Protein AF-A0A534PJQ1-F1 (afdb_monomer)

Radius of gyration: 14.91 Å; Cα contacts (8 Å, |Δi|>4): 210; chains: 1; bounding box: 27×27×56 Å

Structure (mmCIF, N/CA/C/O backbone):
data_AF-A0A534PJQ1-F1
#
_entry.id   AF-A0A534PJQ1-F1
#
loop_
_atom_site.group_PDB
_atom_site.id
_atom_site.type_symbol
_atom_site.label_atom_id
_atom_site.label_alt_id
_atom_site.label_comp_id
_atom_site.label_asym_id
_atom_site.label_entity_id
_atom_site.label_seq_id
_atom_site.pdbx_PDB_ins_code
_atom_site.Cartn_x
_atom_site.Cartn_y
_atom_site.Cartn_z
_atom_site.occupancy
_atom_site.B_iso_or_equiv
_atom_site.auth_seq_id
_atom_site.auth_comp_id
_atom_site.auth_asym_id
_atom_site.auth_atom_id
_atom_site.pdbx_PDB_model_num
ATOM 1 N N . MET A 1 1 ? -5.747 9.777 40.975 1.00 41.84 1 MET A N 1
ATOM 2 C CA . MET A 1 1 ? -6.692 9.315 39.930 1.00 41.84 1 MET A CA 1
ATOM 3 C C . MET A 1 1 ? -6.233 7.953 39.416 1.00 41.84 1 MET A C 1
ATOM 5 O O . MET A 1 1 ? -5.057 7.863 39.085 1.00 41.84 1 MET A O 1
ATOM 9 N N . PRO A 1 2 ? -7.086 6.908 39.371 1.00 51.41 2 PRO A N 1
ATOM 10 C CA . PRO A 1 2 ? -6.651 5.533 39.082 1.00 51.41 2 PRO A CA 1
ATOM 11 C C . PRO A 1 2 ? -6.768 5.104 37.607 1.00 51.41 2 PRO A C 1
ATOM 13 O O . PRO A 1 2 ? -6.552 3.936 37.305 1.00 51.41 2 PRO A O 1
ATOM 16 N N . VAL A 1 3 ? -7.105 6.002 36.678 1.00 43.41 3 VAL A N 1
ATOM 17 C CA . VAL A 1 3 ? -7.244 5.635 35.261 1.00 43.41 3 VAL A CA 1
ATOM 18 C C . VAL A 1 3 ? -5.977 6.017 34.502 1.00 43.41 3 VAL A C 1
ATOM 20 O O . VAL A 1 3 ? -5.665 7.199 34.363 1.00 43.41 3 VAL A O 1
ATOM 23 N N . LYS A 1 4 ? -5.252 5.010 34.002 1.00 42.81 4 LYS A N 1
ATOM 24 C CA . LYS A 1 4 ? -4.218 5.174 32.974 1.00 42.81 4 LYS A CA 1
ATOM 25 C C . LYS A 1 4 ? -4.791 4.720 31.638 1.00 42.81 4 LYS A C 1
ATOM 27 O O . LYS A 1 4 ? -5.062 3.540 31.453 1.00 42.81 4 LYS A O 1
ATOM 32 N N . VAL A 1 5 ? -4.936 5.659 30.710 1.00 45.25 5 VAL A N 1
ATOM 33 C CA . VAL A 1 5 ? -5.135 5.351 29.293 1.00 45.25 5 VAL A CA 1
ATOM 34 C C . VAL A 1 5 ? -3.749 5.148 28.689 1.00 45.25 5 VAL A C 1
ATOM 36 O O . VAL A 1 5 ? -2.949 6.081 28.647 1.00 45.25 5 VAL A O 1
ATOM 39 N N . ALA A 1 6 ? -3.446 3.924 28.265 1.00 46.97 6 ALA A N 1
ATOM 40 C CA . ALA A 1 6 ? -2.286 3.642 27.433 1.00 46.97 6 ALA A CA 1
ATOM 41 C C . ALA A 1 6 ? -2.764 3.565 25.981 1.00 46.97 6 ALA A C 1
ATOM 43 O O . ALA A 1 6 ? -3.571 2.706 25.635 1.00 46.97 6 ALA A O 1
ATOM 44 N N . LEU A 1 7 ? -2.289 4.485 25.142 1.00 44.91 7 LEU A N 1
ATOM 45 C CA . LEU A 1 7 ? -2.443 4.382 23.694 1.00 44.91 7 LEU A CA 1
ATOM 46 C C . LEU A 1 7 ? -1.520 3.262 23.214 1.00 44.91 7 LEU A C 1
ATOM 48 O O . LEU A 1 7 ? -0.302 3.427 23.134 1.00 44.91 7 LEU A O 1
ATOM 52 N N . GLU A 1 8 ? -2.108 2.097 22.974 1.00 48.12 8 GLU A N 1
ATOM 53 C CA . GLU A 1 8 ? -1.403 0.947 22.430 1.00 48.12 8 GLU A CA 1
ATOM 54 C C . GLU A 1 8 ? -1.008 1.237 20.972 1.00 48.12 8 GLU A C 1
ATOM 56 O O . GLU A 1 8 ? -1.777 1.825 20.209 1.00 48.12 8 GLU A O 1
ATOM 61 N N . LYS A 1 9 ? 0.231 0.882 20.608 1.00 57.75 9 LYS A N 1
ATOM 62 C CA . LYS A 1 9 ? 0.811 1.065 19.270 1.00 57.75 9 LYS A CA 1
ATOM 63 C C . LYS A 1 9 ? -0.183 0.628 18.188 1.00 57.75 9 LYS A C 1
ATOM 65 O O . LYS A 1 9 ? -0.643 -0.510 18.181 1.00 57.75 9 LYS A O 1
ATOM 70 N N . TRP A 1 10 ? -0.454 1.528 17.253 1.00 64.88 10 TRP A N 1
ATOM 71 C CA . TRP A 1 10 ? -1.213 1.251 16.040 1.00 64.88 10 TRP A CA 1
ATOM 72 C C . TRP A 1 10 ? -0.516 0.095 15.309 1.00 64.88 10 TRP A C 1
ATOM 74 O O . TRP A 1 10 ? 0.705 0.183 15.127 1.00 64.88 10 TRP A O 1
ATOM 84 N N . PRO A 1 11 ? -1.216 -0.988 14.925 1.00 83.06 11 PRO A N 1
ATOM 85 C CA . PRO A 1 11 ? -0.578 -2.067 14.188 1.00 83.06 11 PRO A CA 1
ATOM 86 C C . PRO A 1 11 ? -0.214 -1.550 12.791 1.00 83.06 11 PRO A C 1
ATOM 88 O O . PRO A 1 11 ? -1.056 -1.441 11.902 1.00 83.06 11 PRO A O 1
ATOM 91 N N . MET A 1 12 ? 1.050 -1.160 12.637 1.00 90.88 12 MET A N 1
ATOM 92 C CA . MET A 1 12 ? 1.646 -0.781 11.365 1.00 90.88 12 MET A CA 1
ATOM 93 C C . MET A 1 12 ? 2.351 -1.997 10.788 1.00 90.88 12 MET A C 1
ATOM 95 O O . MET A 1 12 ? 3.299 -2.514 11.380 1.00 90.88 12 MET A O 1
ATOM 99 N N . PHE A 1 13 ? 1.909 -2.407 9.611 1.00 94.44 13 PHE A N 1
ATOM 100 C CA . PHE A 1 13 ? 2.590 -3.399 8.803 1.00 94.44 13 PHE A CA 1
ATOM 101 C C . PHE A 1 13 ? 3.567 -2.705 7.864 1.00 94.44 13 PHE A C 1
ATOM 103 O O . PHE A 1 13 ? 3.293 -1.616 7.356 1.00 94.44 13 PHE A O 1
ATOM 110 N N . ILE A 1 14 ? 4.710 -3.345 7.636 1.00 95.00 14 ILE A N 1
ATOM 111 C CA . ILE A 1 14 ? 5.710 -2.893 6.675 1.00 95.00 14 ILE A CA 1
ATOM 112 C C . ILE A 1 14 ? 5.935 -4.028 5.687 1.00 95.00 14 ILE A C 1
ATOM 114 O O . ILE A 1 14 ? 6.380 -5.105 6.075 1.00 95.00 14 ILE A O 1
ATOM 118 N N . MET A 1 15 ? 5.650 -3.769 4.417 1.00 95.69 15 MET A N 1
ATOM 119 C CA . MET A 1 15 ? 5.982 -4.650 3.304 1.00 95.69 15 MET A CA 1
ATOM 120 C C . MET A 1 15 ? 7.122 -4.007 2.518 1.00 95.69 15 MET A C 1
ATOM 122 O O . MET A 1 15 ? 7.097 -2.805 2.265 1.00 95.69 15 MET A O 1
ATOM 126 N N . ARG A 1 16 ? 8.145 -4.780 2.158 1.00 95.94 16 ARG A N 1
ATOM 127 C CA . ARG A 1 16 ? 9.270 -4.286 1.356 1.00 95.94 16 ARG A CA 1
ATOM 128 C C . ARG A 1 16 ? 9.391 -5.127 0.103 1.00 95.94 16 ARG A C 1
ATOM 130 O O . ARG A 1 16 ? 9.521 -6.343 0.205 1.00 95.94 16 ARG A O 1
ATOM 137 N N . ALA A 1 17 ? 9.371 -4.468 -1.043 1.00 93.38 17 ALA A N 1
ATOM 138 C CA . ALA A 1 17 ? 9.545 -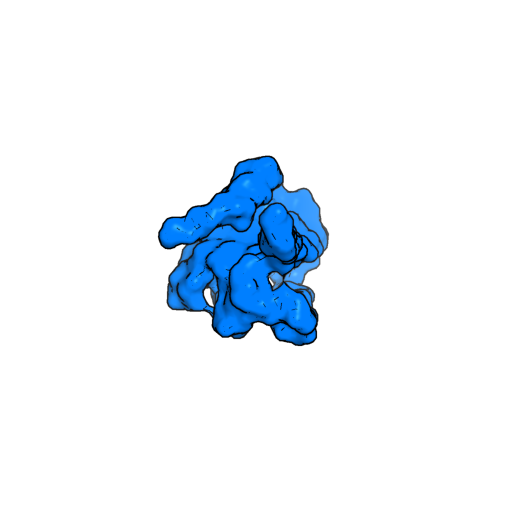5.084 -2.343 1.00 93.38 17 ALA A CA 1
ATOM 139 C C . ALA A 1 17 ? 10.848 -4.584 -2.979 1.00 93.38 17 ALA A C 1
ATOM 141 O O . ALA A 1 17 ? 11.214 -3.411 -2.857 1.00 93.38 17 ALA A O 1
ATOM 142 N N . TYR A 1 18 ? 11.571 -5.487 -3.634 1.00 94.06 18 TYR A N 1
ATOM 143 C CA . TYR A 1 18 ? 12.836 -5.193 -4.298 1.00 94.06 18 TYR A CA 1
ATOM 144 C C . TYR A 1 18 ? 13.076 -6.170 -5.452 1.00 94.06 18 TYR A C 1
ATOM 146 O O . TYR A 1 18 ? 12.537 -7.272 -5.456 1.00 94.06 18 TYR A O 1
ATOM 154 N N . GLY A 1 19 ? 13.897 -5.770 -6.423 1.00 95.69 19 GLY A N 1
ATOM 155 C CA . GLY A 1 19 ? 14.165 -6.548 -7.627 1.00 95.69 19 GLY A CA 1
ATOM 156 C C . GLY A 1 19 ? 12.974 -6.592 -8.587 1.00 95.69 19 GLY A C 1
ATOM 157 O O . GLY A 1 19 ? 12.198 -5.639 -8.680 1.00 95.69 19 GLY A O 1
ATOM 158 N N . SER A 1 20 ? 12.858 -7.693 -9.327 1.00 95.00 20 SER A N 1
ATOM 159 C CA . SER A 1 20 ? 11.700 -7.955 -10.182 1.00 95.00 20 SER A CA 1
ATOM 160 C C . SER A 1 20 ? 10.581 -8.523 -9.322 1.00 95.00 20 SER A C 1
ATOM 162 O O . SER A 1 20 ? 10.753 -9.575 -8.718 1.00 95.00 20 SER A O 1
ATOM 164 N N . VAL A 1 21 ? 9.470 -7.794 -9.241 1.00 94.31 21 VAL A N 1
ATOM 165 C CA . VAL A 1 21 ? 8.318 -8.154 -8.415 1.00 94.31 21 VAL A CA 1
ATOM 166 C C . VAL A 1 21 ? 7.252 -8.777 -9.297 1.00 94.31 21 VAL A C 1
ATOM 168 O O . VAL A 1 21 ? 6.764 -8.145 -10.235 1.00 94.31 21 VAL A O 1
ATOM 171 N N . THR A 1 22 ? 6.853 -10.000 -8.966 1.00 94.31 22 THR A N 1
ATOM 172 C CA . THR A 1 22 ? 5.814 -10.731 -9.694 1.00 94.31 22 THR A CA 1
ATOM 173 C C . THR A 1 22 ? 4.457 -10.639 -9.003 1.00 94.31 22 THR A C 1
ATOM 175 O O . THR A 1 22 ? 4.346 -10.398 -7.798 1.00 94.31 22 THR A O 1
ATOM 178 N N . TYR A 1 23 ? 3.391 -10.878 -9.765 1.00 93.44 23 TYR A N 1
ATOM 179 C CA . TYR A 1 23 ? 2.037 -10.955 -9.222 1.00 93.44 23 TYR A CA 1
ATOM 180 C C . TYR A 1 23 ? 1.890 -12.015 -8.120 1.00 93.44 23 TYR A C 1
ATOM 182 O O . TYR A 1 23 ? 1.270 -11.751 -7.088 1.00 93.44 23 TYR A O 1
ATOM 190 N N . ASP A 1 24 ? 2.466 -13.204 -8.315 1.00 93.69 24 ASP A N 1
ATOM 191 C CA . ASP A 1 24 ? 2.323 -14.307 -7.364 1.00 93.69 24 ASP A CA 1
ATOM 192 C C . ASP A 1 24 ? 3.027 -14.036 -6.034 1.00 93.69 24 ASP A C 1
ATOM 194 O O . ASP A 1 24 ? 2.471 -14.356 -4.983 1.00 93.69 24 ASP A O 1
ATOM 198 N N . GLU A 1 25 ? 4.196 -13.393 -6.048 1.00 93.56 25 GLU A N 1
ATOM 199 C CA . GLU A 1 25 ? 4.887 -12.985 -4.819 1.00 93.56 25 GLU A CA 1
ATOM 200 C C . GLU A 1 25 ? 4.048 -11.995 -4.012 1.00 93.56 25 GLU A C 1
ATOM 202 O O . GLU A 1 25 ? 3.877 -12.158 -2.802 1.00 93.56 25 GLU A O 1
ATOM 207 N N . VAL A 1 26 ? 3.455 -11.005 -4.685 1.00 94.44 26 VAL A N 1
ATOM 208 C CA . VAL A 1 26 ? 2.574 -10.036 -4.026 1.00 94.44 26 VAL A CA 1
ATOM 209 C C . VAL A 1 26 ? 1.322 -10.727 -3.484 1.00 94.44 26 VAL A C 1
ATOM 211 O O . VAL A 1 26 ? 0.918 -10.472 -2.351 1.00 94.44 26 VAL A O 1
ATOM 214 N N . ARG A 1 27 ? 0.723 -11.647 -4.247 1.00 93.94 27 ARG A N 1
ATOM 215 C CA . ARG A 1 27 ? -0.448 -12.421 -3.812 1.00 93.94 27 ARG A CA 1
ATOM 216 C C . ARG A 1 27 ? -0.148 -13.261 -2.567 1.00 93.94 27 ARG A C 1
ATOM 218 O O . ARG A 1 27 ? -0.976 -13.313 -1.660 1.00 93.94 27 ARG A O 1
ATOM 225 N N . LEU A 1 28 ? 1.018 -13.904 -2.507 1.00 93.75 28 LEU A N 1
ATOM 226 C CA . LEU A 1 28 ? 1.452 -14.666 -1.333 1.00 93.75 28 LEU A CA 1
ATOM 227 C C . LEU A 1 28 ? 1.672 -13.754 -0.119 1.00 93.75 28 LEU A C 1
ATOM 229 O O . LEU A 1 28 ? 1.193 -14.075 0.967 1.00 93.75 28 LEU A O 1
ATOM 233 N N . ALA A 1 29 ? 2.302 -12.593 -0.310 1.00 95.06 29 ALA A N 1
ATOM 234 C CA . ALA A 1 29 ? 2.499 -11.613 0.758 1.00 95.06 29 ALA A CA 1
ATOM 235 C C . ALA A 1 29 ? 1.166 -11.059 1.300 1.00 95.06 29 ALA A C 1
ATOM 237 O O . ALA A 1 29 ? 1.014 -10.856 2.505 1.00 95.06 29 ALA A O 1
ATOM 238 N N . ILE A 1 30 ? 0.170 -10.854 0.430 1.00 94.31 30 ILE A N 1
ATOM 239 C CA . ILE A 1 30 ? -1.190 -10.485 0.846 1.00 94.31 30 ILE A CA 1
ATOM 240 C C . ILE A 1 30 ? -1.825 -11.611 1.663 1.00 94.31 30 ILE A C 1
ATOM 242 O O . ILE A 1 30 ? -2.390 -11.339 2.718 1.00 94.31 30 ILE A O 1
ATOM 246 N N . ALA A 1 31 ? -1.721 -12.867 1.219 1.00 93.94 31 ALA A N 1
ATOM 247 C CA . ALA A 1 31 ? -2.279 -14.004 1.950 1.00 93.94 31 ALA A CA 1
ATOM 248 C C . ALA A 1 31 ? -1.664 -14.146 3.356 1.00 93.94 31 ALA A C 1
ATOM 250 O O . ALA A 1 31 ? -2.384 -14.399 4.323 1.00 93.94 31 ALA A O 1
ATOM 251 N N . GLU A 1 32 ? -0.355 -13.921 3.488 1.00 94.19 32 GLU A N 1
ATOM 252 C CA . GLU A 1 32 ? 0.329 -13.885 4.783 1.00 94.19 32 GLU A CA 1
ATOM 253 C C . GLU A 1 32 ? -0.179 -12.734 5.664 1.00 94.19 32 GLU A C 1
ATOM 255 O O . GLU A 1 32 ? -0.513 -12.945 6.831 1.00 94.19 32 GLU A O 1
ATOM 260 N N . LEU A 1 33 ? -0.317 -11.530 5.097 1.00 93.12 33 LEU A N 1
ATOM 261 C CA . LEU A 1 33 ? -0.857 -10.368 5.806 1.00 93.12 33 LEU A CA 1
ATOM 262 C C . LEU A 1 33 ? -2.28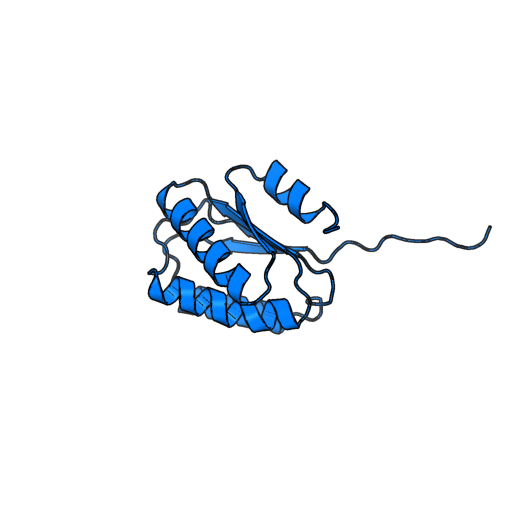7 -10.621 6.306 1.00 93.12 33 LEU A C 1
ATOM 264 O O . LEU A 1 33 ? -2.602 -10.323 7.456 1.00 93.12 33 LEU A O 1
ATOM 268 N N . VAL A 1 34 ? -3.138 -11.203 5.460 1.00 93.88 34 VAL A N 1
ATOM 269 C CA . VAL A 1 34 ? -4.525 -11.583 5.769 1.00 93.88 34 VAL A CA 1
ATOM 270 C C . VAL A 1 34 ? -4.586 -12.587 6.921 1.00 93.88 34 VAL A C 1
ATOM 272 O O . VAL A 1 34 ? -5.456 -12.481 7.790 1.00 93.88 34 VAL A O 1
ATOM 275 N N . ALA A 1 35 ? -3.663 -13.549 6.948 1.00 93.62 35 ALA A N 1
ATOM 276 C CA . ALA A 1 35 ? -3.563 -14.550 8.003 1.00 93.62 35 ALA A CA 1
ATOM 277 C C . ALA A 1 35 ? -2.965 -14.000 9.314 1.00 93.62 35 ALA A C 1
ATOM 279 O O . ALA A 1 35 ? -3.030 -14.676 10.344 1.00 93.62 35 ALA A O 1
ATOM 280 N N . HIS A 1 36 ? -2.395 -12.791 9.307 1.00 93.06 36 HIS A N 1
ATOM 281 C CA . HIS A 1 36 ? -1.687 -12.255 10.461 1.00 93.06 36 HIS A CA 1
ATOM 282 C C . HIS A 1 36 ? -2.656 -11.866 11.602 1.00 93.06 36 HIS A C 1
ATOM 284 O O . HIS A 1 36 ? -3.523 -11.012 11.406 1.00 93.06 36 HIS A O 1
ATOM 290 N N . PRO A 1 37 ? -2.484 -12.377 12.842 1.00 88.81 37 PRO A N 1
ATOM 291 C CA . PRO A 1 37 ? -3.427 -12.142 13.949 1.00 88.81 37 PRO A CA 1
ATOM 292 C C . PRO A 1 37 ? -3.607 -10.674 14.362 1.00 88.81 37 PRO A C 1
ATOM 294 O O . PRO A 1 37 ? -4.591 -10.315 15.002 1.00 88.81 37 PRO A O 1
ATOM 297 N N . GLN A 1 38 ? -2.631 -9.821 14.040 1.00 89.50 38 GLN A N 1
ATOM 298 C CA . GLN A 1 38 ? -2.675 -8.385 14.342 1.00 89.50 38 GLN A CA 1
ATOM 299 C C . GLN A 1 38 ? -3.310 -7.540 13.230 1.00 89.50 38 GLN A C 1
ATOM 301 O O . GLN A 1 38 ? -3.411 -6.323 13.395 1.00 89.50 38 GLN A O 1
ATOM 306 N N . LEU A 1 39 ? -3.722 -8.146 12.109 1.00 91.12 39 LEU A N 1
ATOM 307 C CA . LEU A 1 39 ? -4.513 -7.449 11.102 1.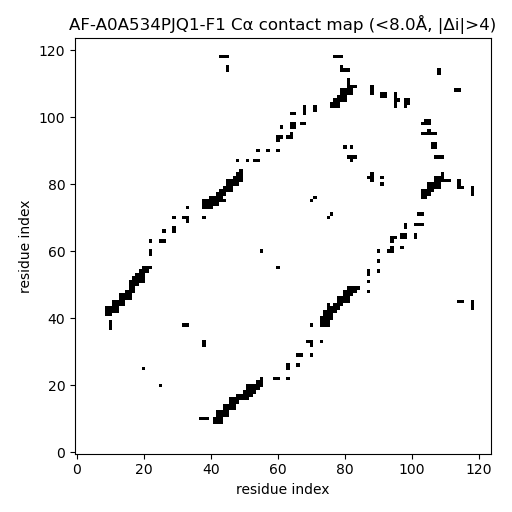00 91.12 39 LEU A CA 1
ATOM 308 C C . LEU A 1 39 ? -5.933 -7.286 11.652 1.00 91.12 39 LEU A C 1
ATOM 310 O O . LEU A 1 39 ? -6.766 -8.185 11.579 1.00 91.12 39 LEU A O 1
ATOM 314 N N . ARG A 1 40 ? -6.165 -6.132 12.273 1.00 89.19 40 ARG A N 1
ATOM 315 C CA . ARG A 1 40 ? -7.416 -5.756 12.934 1.00 89.19 40 ARG A CA 1
ATOM 316 C C . ARG A 1 40 ? -7.782 -4.319 12.585 1.00 89.19 40 ARG A C 1
ATOM 318 O O . ARG A 1 40 ? -6.958 -3.578 12.051 1.00 89.19 40 ARG A O 1
ATOM 325 N N . ALA A 1 41 ? -8.995 -3.914 12.949 1.00 88.62 41 ALA A N 1
ATOM 326 C CA . ALA A 1 41 ? -9.486 -2.551 12.769 1.00 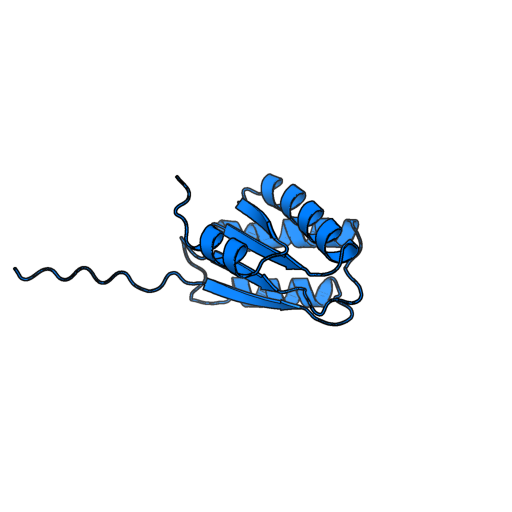88.62 41 ALA A CA 1
ATOM 327 C C . ALA A 1 41 ? -8.469 -1.489 13.224 1.00 88.62 41 ALA A C 1
ATOM 329 O O . ALA A 1 41 ? -7.957 -1.537 14.345 1.00 88.62 41 ALA A O 1
ATOM 330 N N . GLY A 1 42 ? -8.196 -0.529 12.338 1.00 88.25 42 GLY A N 1
ATOM 331 C CA . GLY A 1 42 ? -7.248 0.561 12.573 1.00 88.25 42 GLY A CA 1
ATOM 332 C C . GLY A 1 42 ? -5.808 0.246 12.164 1.00 88.25 42 GLY A C 1
ATOM 333 O O . GLY A 1 42 ? -4.935 1.092 12.361 1.00 88.25 42 GLY A O 1
ATOM 334 N N . ALA A 1 43 ? -5.547 -0.936 11.597 1.00 91.75 43 ALA A N 1
ATOM 335 C CA . ALA A 1 43 ? -4.246 -1.256 11.030 1.00 91.75 43 ALA A CA 1
ATOM 336 C C . ALA A 1 43 ? -3.912 -0.349 9.843 1.00 91.75 43 ALA A C 1
ATOM 338 O O . ALA A 1 43 ? -4.786 0.077 9.085 1.00 91.75 43 ALA A O 1
ATOM 339 N N . VAL A 1 44 ? -2.621 -0.100 9.658 1.00 93.81 44 VAL A N 1
ATOM 340 C CA . VAL A 1 44 ? -2.092 0.663 8.526 1.00 93.81 44 VAL A CA 1
ATOM 341 C C . VAL A 1 44 ? -0.951 -0.099 7.869 1.00 93.81 44 VAL A C 1
ATOM 343 O O . VAL A 1 44 ? -0.246 -0.858 8.534 1.00 93.81 44 VAL A O 1
ATOM 346 N N . LEU A 1 45 ? -0.757 0.099 6.568 1.00 94.94 45 LEU A N 1
ATOM 347 C CA . LEU A 1 45 ? 0.271 -0.591 5.796 1.00 94.94 45 LEU A CA 1
ATOM 348 C C . LEU A 1 45 ? 1.189 0.421 5.122 1.00 94.94 45 LEU A C 1
ATOM 350 O O . LEU A 1 45 ? 0.746 1.348 4.447 1.00 94.94 45 LEU A O 1
ATOM 354 N N . PHE A 1 46 ? 2.485 0.208 5.291 1.00 96.50 46 PHE A N 1
ATOM 355 C CA . PHE A 1 46 ? 3.535 0.921 4.590 1.00 96.50 46 PHE A CA 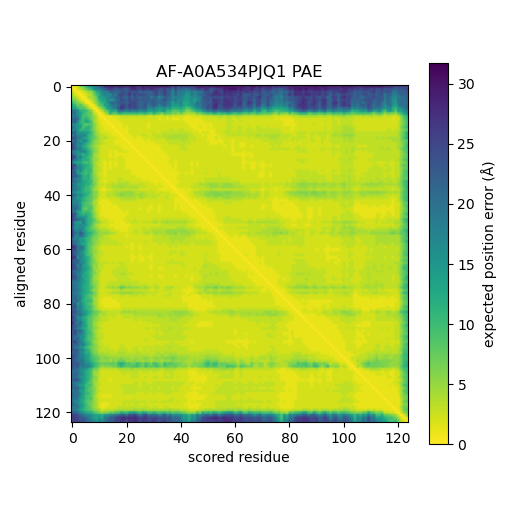1
ATOM 356 C C . PHE A 1 46 ? 4.246 -0.046 3.640 1.00 96.50 46 PHE A C 1
ATOM 358 O O . PHE A 1 46 ? 4.805 -1.046 4.086 1.00 96.50 46 PHE A O 1
ATOM 365 N N . ILE A 1 47 ? 4.216 0.235 2.340 1.00 96.62 47 ILE A N 1
ATOM 366 C CA . ILE A 1 47 ? 4.884 -0.560 1.307 1.00 96.62 47 ILE A CA 1
ATOM 367 C C . ILE A 1 47 ? 6.083 0.229 0.783 1.00 96.62 47 ILE A C 1
ATOM 369 O O . ILE A 1 47 ? 5.909 1.293 0.193 1.00 96.62 47 ILE A O 1
ATOM 373 N N . ASP A 1 48 ? 7.292 -0.287 0.978 1.00 96.25 48 ASP A N 1
ATOM 374 C CA . ASP A 1 48 ? 8.534 0.288 0.455 1.00 96.25 48 ASP A CA 1
ATOM 375 C C . ASP A 1 48 ? 8.946 -0.414 -0.843 1.00 96.25 48 ASP A C 1
ATOM 377 O O . ASP A 1 48 ? 9.244 -1.608 -0.828 1.00 96.25 48 ASP A O 1
ATOM 381 N N . ASN A 1 49 ? 8.971 0.329 -1.951 1.00 96.88 49 ASN A N 1
ATOM 382 C CA . ASN A 1 49 ? 9.304 -0.169 -3.288 1.00 96.88 49 ASN A CA 1
ATOM 383 C C . ASN A 1 49 ? 10.593 0.450 -3.858 1.00 96.88 49 ASN A C 1
ATOM 385 O O . ASN A 1 49 ? 10.834 0.333 -5.057 1.00 96.88 49 ASN A O 1
ATOM 389 N N . ARG A 1 50 ? 11.431 1.116 -3.045 1.00 93.00 50 ARG A N 1
ATOM 390 C CA . ARG A 1 50 ? 12.666 1.792 -3.516 1.00 93.00 50 ARG A CA 1
ATOM 391 C C . ARG A 1 50 ? 13.725 0.856 -4.124 1.00 93.00 50 ARG A C 1
ATOM 393 O O . ARG A 1 50 ? 14.740 1.310 -4.626 1.00 93.00 50 ARG A O 1
ATOM 400 N N . GLY A 1 51 ? 13.531 -0.459 -4.041 1.00 91.06 51 GLY A N 1
ATOM 401 C CA . GLY A 1 51 ? 14.417 -1.450 -4.655 1.00 91.06 51 GLY A CA 1
ATOM 402 C C . GLY A 1 51 ? 13.835 -2.129 -5.891 1.00 91.06 51 GLY A C 1
ATOM 403 O O . GLY A 1 51 ? 14.473 -3.041 -6.411 1.00 91.06 51 GLY A O 1
ATOM 404 N N . VAL A 1 52 ? 12.618 -1.781 -6.317 1.00 95.44 52 VAL A N 1
ATOM 405 C CA . VAL A 1 52 ? 11.917 -2.484 -7.399 1.00 95.44 52 VAL A CA 1
ATOM 406 C C . VAL A 1 52 ? 12.491 -2.070 -8.750 1.00 95.44 52 VAL A C 1
ATOM 408 O O . VAL A 1 52 ? 12.487 -0.896 -9.110 1.00 95.44 52 VAL A O 1
ATOM 411 N N . THR A 1 53 ? 12.968 -3.052 -9.510 1.00 93.50 53 THR A N 1
ATOM 412 C CA . THR A 1 53 ? 13.553 -2.869 -10.846 1.00 93.50 53 THR A CA 1
ATOM 413 C C . THR A 1 53 ? 12.601 -3.265 -11.969 1.00 93.50 53 THR A C 1
ATOM 415 O O . THR A 1 53 ? 12.820 -2.892 -13.116 1.00 93.50 53 THR A O 1
ATOM 418 N N . SER A 1 54 ? 11.552 -4.024 -11.654 1.00 92.12 54 SER A N 1
ATOM 419 C CA . SER A 1 54 ? 10.485 -4.395 -12.579 1.00 92.12 54 SER A CA 1
ATOM 420 C C . SER A 1 54 ? 9.204 -4.614 -11.782 1.00 92.12 54 SER A C 1
ATOM 422 O O . SER A 1 54 ? 9.213 -5.323 -10.774 1.00 92.12 54 SER A O 1
ATOM 424 N N . ALA A 1 55 ? 8.127 -3.962 -12.212 1.00 91.69 55 ALA A N 1
ATOM 425 C CA . ALA A 1 55 ? 6.825 -4.019 -11.565 1.00 91.69 55 ALA A CA 1
ATOM 426 C C . ALA A 1 55 ? 5.849 -4.918 -12.349 1.00 91.69 55 ALA A C 1
ATOM 428 O O . ALA A 1 55 ? 6.029 -5.101 -13.558 1.00 91.69 55 ALA A O 1
ATOM 429 N N . PRO A 1 56 ? 4.790 -5.432 -11.697 1.00 91.88 56 PRO A N 1
ATOM 430 C CA . PRO A 1 56 ? 3.733 -6.162 -12.385 1.00 91.88 56 PRO A CA 1
ATOM 431 C C . PRO A 1 56 ? 3.061 -5.314 -13.471 1.00 91.88 56 PRO A C 1
ATOM 433 O O . PRO A 1 56 ? 2.993 -4.084 -13.386 1.00 91.88 56 PRO A O 1
ATOM 436 N N . SER A 1 57 ? 2.510 -5.982 -14.480 1.00 94.75 57 SER A N 1
ATOM 437 C CA . SER A 1 57 ? 1.715 -5.349 -15.530 1.00 94.75 57 SER A CA 1
ATOM 438 C C . SER A 1 57 ? 0.464 -4.666 -14.969 1.00 94.75 57 SER A C 1
ATOM 440 O O . SER A 1 57 ? -0.022 -4.983 -13.886 1.00 94.75 57 SER A O 1
ATOM 442 N N . ILE A 1 58 ? -0.134 -3.759 -15.744 1.00 93.81 58 ILE A N 1
ATOM 443 C CA . ILE A 1 58 ? -1.363 -3.044 -15.354 1.00 93.81 58 ILE A CA 1
ATOM 444 C C . ILE A 1 58 ? -2.492 -4.009 -14.950 1.00 93.81 58 ILE A C 1
ATOM 446 O O . ILE A 1 58 ? -3.186 -3.773 -13.961 1.00 93.81 58 ILE A O 1
ATOM 450 N N . ALA A 1 59 ? -2.667 -5.103 -15.699 1.00 94.75 59 ALA A N 1
ATOM 451 C CA . ALA A 1 59 ? -3.687 -6.108 -15.407 1.00 94.75 59 ALA A CA 1
ATOM 452 C C . ALA A 1 59 ? -3.414 -6.821 -14.072 1.00 94.75 59 ALA A C 1
ATOM 454 O O . ALA A 1 59 ? -4.331 -7.031 -13.278 1.00 94.75 59 ALA A O 1
ATOM 455 N N . GLU A 1 60 ? -2.150 -7.136 -13.792 1.00 96.06 60 GLU A N 1
ATOM 456 C CA . GLU A 1 60 ? -1.734 -7.727 -12.520 1.00 96.06 60 GLU A CA 1
ATOM 457 C C . GLU A 1 60 ? -1.902 -6.745 -11.359 1.00 96.06 60 GLU A C 1
ATOM 459 O O . GLU A 1 60 ? -2.388 -7.139 -10.305 1.00 96.06 60 GLU A O 1
ATOM 464 N N . VAL A 1 61 ? -1.586 -5.462 -11.550 1.00 95.19 61 VAL A N 1
ATOM 465 C CA . VAL A 1 61 ? -1.789 -4.409 -10.540 1.00 95.19 61 VAL A CA 1
ATOM 466 C C . VAL A 1 61 ? -3.269 -4.267 -10.178 1.00 95.19 61 VAL A C 1
ATOM 468 O O . VAL A 1 61 ? -3.601 -4.153 -8.997 1.00 95.19 61 VAL A O 1
ATOM 471 N N . ALA A 1 62 ? -4.169 -4.329 -11.162 1.00 93.56 62 ALA A N 1
ATOM 472 C CA . ALA A 1 62 ? -5.609 -4.353 -10.910 1.00 93.56 62 ALA A CA 1
ATOM 473 C C . ALA A 1 62 ? -6.028 -5.610 -10.125 1.00 93.56 62 ALA A C 1
ATOM 475 O O . ALA A 1 62 ? -6.803 -5.521 -9.172 1.00 93.56 62 ALA A O 1
ATOM 476 N N . GLY A 1 63 ? -5.474 -6.777 -10.472 1.00 94.56 63 GLY A N 1
ATOM 477 C CA . GLY A 1 63 ? -5.680 -8.016 -9.720 1.00 94.56 63 GLY A CA 1
ATOM 478 C C . GLY A 1 63 ? -5.196 -7.917 -8.269 1.00 94.56 63 GLY A C 1
ATOM 479 O O . GLY A 1 63 ? -5.919 -8.291 -7.350 1.00 94.56 63 GLY A O 1
ATOM 480 N N . ILE A 1 64 ? -4.009 -7.349 -8.049 1.00 94.19 64 ILE A N 1
ATOM 481 C CA . ILE A 1 64 ? -3.430 -7.104 -6.721 1.00 94.19 64 ILE A CA 1
ATOM 482 C C . ILE A 1 64 ? -4.338 -6.178 -5.905 1.00 94.19 64 ILE A C 1
ATOM 484 O O . ILE A 1 64 ? -4.638 -6.482 -4.752 1.00 94.19 64 ILE A O 1
ATOM 488 N N . ALA A 1 65 ? -4.824 -5.080 -6.492 1.00 93.25 65 ALA A N 1
ATOM 489 C CA . ALA A 1 65 ? -5.748 -4.166 -5.819 1.00 93.25 65 ALA A CA 1
ATOM 490 C C . ALA A 1 65 ? -7.048 -4.861 -5.381 1.00 93.25 65 ALA A C 1
ATOM 492 O O . ALA A 1 65 ? -7.525 -4.617 -4.274 1.00 93.25 65 ALA A O 1
ATOM 493 N N . ASN A 1 66 ? -7.573 -5.781 -6.194 1.00 92.31 66 ASN A N 1
ATOM 494 C CA . ASN A 1 66 ? -8.735 -6.588 -5.822 1.00 92.31 66 ASN A CA 1
ATOM 495 C C . ASN A 1 66 ? -8.439 -7.551 -4.663 1.00 92.31 66 ASN A C 1
ATOM 497 O O . ASN A 1 66 ? -9.270 -7.683 -3.769 1.00 92.31 66 ASN A O 1
ATOM 501 N N . HIS A 1 67 ? -7.261 -8.183 -4.616 1.00 92.19 67 HIS A N 1
ATOM 502 C CA . HIS A 1 67 ? -6.873 -9.031 -3.472 1.00 92.19 67 HIS A CA 1
ATOM 503 C C . HIS A 1 67 ? -6.770 -8.245 -2.169 1.00 92.19 67 HIS A C 1
ATOM 505 O O . HIS A 1 67 ? -7.097 -8.749 -1.096 1.00 92.19 67 HIS A O 1
ATOM 511 N N . PHE A 1 68 ? -6.373 -6.978 -2.256 1.00 92.88 68 PHE A N 1
ATOM 512 C CA . PHE A 1 68 ? -6.348 -6.088 -1.105 1.00 92.88 68 PHE A CA 1
ATOM 513 C C . PHE A 1 68 ? -7.744 -5.777 -0.536 1.00 92.88 68 PHE A C 1
ATOM 515 O O . PHE A 1 68 ? -7.826 -5.371 0.623 1.00 92.88 68 PHE A O 1
ATOM 522 N N . ALA A 1 69 ? -8.840 -6.028 -1.266 1.00 91.38 69 ALA A N 1
ATOM 523 C CA . ALA A 1 69 ? -10.198 -5.861 -0.740 1.00 91.38 69 ALA A CA 1
ATOM 524 C C . ALA A 1 69 ? -10.429 -6.669 0.550 1.00 91.38 69 ALA A C 1
ATOM 526 O O . ALA A 1 69 ? -11.038 -6.159 1.490 1.00 91.38 69 ALA A O 1
ATOM 527 N N . GLU A 1 70 ? -9.887 -7.890 0.648 1.00 91.69 70 GLU A N 1
ATOM 528 C CA . GLU A 1 70 ? -9.974 -8.683 1.881 1.00 91.69 70 GLU A CA 1
ATOM 529 C C . GLU A 1 70 ? -9.168 -8.051 3.028 1.00 91.69 70 GLU A C 1
ATOM 531 O O . GLU A 1 70 ? -9.619 -8.026 4.174 1.00 91.69 70 GLU A O 1
ATOM 536 N N . VAL A 1 71 ? -7.996 -7.485 2.727 1.00 92.31 71 VAL A N 1
ATOM 5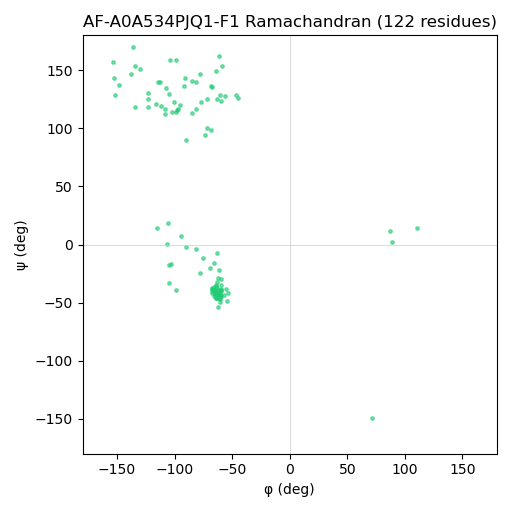37 C CA . VAL A 1 71 ? -7.154 -6.793 3.714 1.00 92.31 71 VAL A CA 1
ATOM 538 C C . VAL A 1 71 ? -7.897 -5.585 4.300 1.00 92.31 71 VAL A C 1
ATOM 540 O O . VAL A 1 71 ? -7.904 -5.391 5.518 1.00 92.31 71 VAL A O 1
ATOM 543 N N . PHE A 1 72 ? -8.571 -4.801 3.452 1.00 90.88 72 PHE A N 1
ATOM 544 C CA . PHE A 1 72 ? -9.395 -3.669 3.889 1.00 90.88 72 PHE A CA 1
ATOM 545 C C . PHE A 1 72 ? -10.627 -4.125 4.672 1.00 90.88 72 PHE A C 1
ATOM 547 O O . PHE A 1 72 ? -10.915 -3.568 5.731 1.00 90.88 72 PHE A O 1
ATOM 554 N N . ALA A 1 73 ? -11.301 -5.193 4.233 1.00 90.81 73 ALA A N 1
ATOM 555 C CA . ALA A 1 73 ? -12.439 -5.769 4.951 1.00 90.81 73 ALA A CA 1
ATOM 556 C C . ALA A 1 73 ? -12.076 -6.238 6.374 1.00 90.81 73 ALA A C 1
ATOM 558 O O . ALA A 1 73 ? -12.910 -6.181 7.277 1.00 90.81 73 ALA A O 1
ATOM 559 N N . ARG A 1 74 ? -10.821 -6.650 6.604 1.00 89.94 74 ARG A N 1
ATOM 560 C CA . ARG A 1 74 ? -10.293 -7.025 7.931 1.00 89.94 74 ARG A CA 1
ATOM 561 C C . ARG A 1 74 ? -9.869 -5.837 8.800 1.00 89.94 74 ARG A C 1
ATOM 563 O O . ARG A 1 74 ? -9.535 -6.020 9.972 1.00 89.94 74 ARG A O 1
ATOM 570 N N . GLY A 1 75 ? -9.931 -4.618 8.268 1.00 87.94 75 GLY A N 1
ATOM 571 C CA . GLY A 1 75 ? -9.780 -3.392 9.045 1.00 87.94 75 GLY A CA 1
ATOM 572 C C . GLY A 1 75 ? -8.498 -2.603 8.797 1.00 87.94 75 GLY A C 1
ATOM 573 O O . GLY A 1 75 ? -8.202 -1.701 9.587 1.00 87.94 75 GLY A O 1
ATOM 574 N N . LEU A 1 76 ? -7.758 -2.900 7.721 1.00 91.69 76 LEU A N 1
ATOM 575 C CA . LEU A 1 76 ? -6.738 -1.985 7.210 1.00 91.69 76 LEU A CA 1
ATOM 576 C C . LEU A 1 76 ? -7.416 -0.689 6.748 1.00 91.69 76 LEU A C 1
ATOM 578 O O . LEU A 1 76 ? -8.335 -0.731 5.937 1.00 91.69 76 LEU A O 1
ATOM 582 N N . THR A 1 77 ? -6.977 0.459 7.254 1.00 89.62 77 THR A N 1
ATOM 583 C CA . THR A 1 77 ? -7.626 1.751 6.965 1.00 89.62 77 THR A CA 1
ATOM 584 C C . THR A 1 77 ? -6.844 2.603 5.979 1.00 89.62 77 THR A C 1
ATOM 586 O O . THR A 1 77 ? -7.450 3.333 5.202 1.00 89.62 77 THR A O 1
ATOM 589 N N . LYS A 1 78 ? -5.509 2.511 6.001 1.00 93.19 78 LYS A N 1
ATOM 590 C CA . LYS A 1 78 ? -4.617 3.285 5.133 1.00 93.19 78 LYS A CA 1
ATOM 591 C C . LYS A 1 78 ? -3.472 2.458 4.585 1.00 93.19 78 LYS A C 1
ATOM 593 O O . LYS A 1 78 ? -2.911 1.613 5.288 1.00 93.19 78 LYS A O 1
ATOM 598 N N . LEU A 1 79 ? -3.072 2.786 3.363 1.00 95.56 79 LEU A N 1
ATOM 599 C CA . LEU A 1 79 ? -1.950 2.165 2.675 1.00 95.56 79 LEU A CA 1
ATOM 600 C C . LEU A 1 79 ? -1.069 3.234 2.014 1.00 95.56 79 LEU A C 1
ATOM 602 O O . LEU A 1 79 ? -1.511 3.971 1.136 1.00 95.56 79 LEU A O 1
ATOM 606 N N . ALA A 1 80 ? 0.194 3.319 2.423 1.00 97.12 80 ALA A N 1
ATOM 607 C CA . ALA A 1 80 ? 1.179 4.197 1.796 1.00 97.12 80 ALA A CA 1
ATOM 608 C C . ALA A 1 80 ? 2.143 3.384 0.932 1.00 97.12 80 ALA A C 1
ATOM 610 O O . ALA A 1 80 ? 2.721 2.414 1.415 1.00 97.12 80 ALA A O 1
ATOM 611 N N . LEU A 1 81 ? 2.347 3.800 -0.319 1.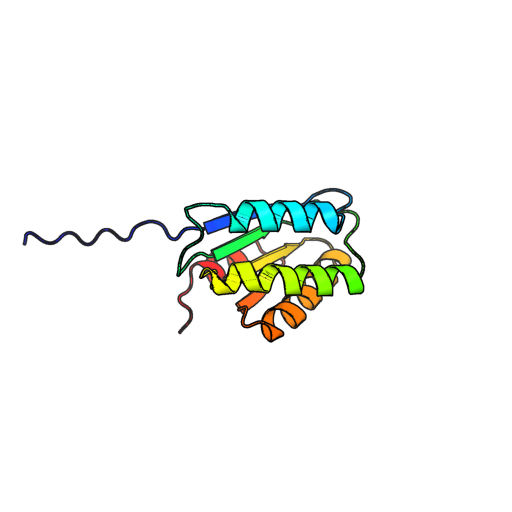00 97.56 81 LEU A N 1
ATOM 612 C CA . LEU A 1 81 ? 3.332 3.210 -1.226 1.00 97.56 81 LEU A CA 1
ATOM 613 C C . LEU A 1 81 ? 4.493 4.181 -1.419 1.00 97.56 81 LEU A C 1
ATOM 615 O O . LEU A 1 81 ? 4.317 5.237 -2.021 1.00 97.56 81 LEU A O 1
ATOM 619 N N . LEU A 1 82 ? 5.675 3.835 -0.923 1.00 97.88 82 LEU A N 1
ATOM 620 C CA . LEU A 1 82 ? 6.906 4.571 -1.170 1.00 97.88 82 LEU A CA 1
ATOM 621 C C . LEU A 1 82 ? 7.612 3.997 -2.399 1.00 97.88 82 LEU A C 1
ATOM 623 O O . LEU A 1 82 ? 7.720 2.783 -2.551 1.00 97.88 82 LEU A O 1
ATOM 627 N N . SER A 1 83 ? 8.104 4.871 -3.266 1.00 97.12 83 SER A N 1
ATOM 628 C CA . SER A 1 83 ? 8.831 4.516 -4.489 1.00 97.12 83 SER A CA 1
ATOM 629 C C . SER A 1 83 ? 9.795 5.644 -4.843 1.00 97.12 83 SER A C 1
ATOM 631 O O . SER A 1 83 ? 9.432 6.810 -4.682 1.00 97.12 83 SER A O 1
ATOM 633 N N . ASP A 1 84 ? 10.973 5.328 -5.364 1.00 92.94 84 ASP A N 1
ATOM 634 C CA . ASP A 1 84 ? 11.958 6.306 -5.834 1.00 92.94 84 ASP A CA 1
ATOM 635 C C . ASP A 1 84 ? 11.920 6.499 -7.355 1.00 92.94 84 ASP A C 1
ATOM 637 O O . ASP A 1 84 ? 11.999 7.639 -7.811 1.00 92.94 84 ASP A O 1
ATOM 641 N N . SER A 1 85 ? 11.724 5.430 -8.130 1.00 94.50 85 SER A N 1
ATOM 642 C CA . SER A 1 85 ? 11.674 5.479 -9.591 1.00 94.50 85 SER A CA 1
ATOM 643 C C . SER A 1 85 ? 10.335 6.006 -10.115 1.00 94.50 85 SER A C 1
ATOM 645 O O . SER A 1 85 ? 9.273 5.797 -9.523 1.00 94.50 85 SER A O 1
ATOM 647 N N . ASP A 1 86 ? 10.379 6.713 -11.246 1.00 95.31 86 ASP A N 1
ATOM 648 C CA . ASP A 1 86 ? 9.182 7.291 -11.866 1.00 95.31 86 ASP A CA 1
ATOM 649 C C . ASP A 1 86 ? 8.198 6.230 -12.350 1.00 95.31 86 ASP A C 1
ATOM 651 O O . ASP A 1 86 ? 6.989 6.384 -12.170 1.00 95.31 86 ASP A O 1
ATOM 655 N N . GLU A 1 87 ? 8.719 5.140 -12.907 1.00 94.19 87 GLU A N 1
ATOM 656 C CA . GLU A 1 87 ? 7.928 4.009 -13.379 1.00 94.19 87 GLU A CA 1
ATOM 657 C C . GLU A 1 87 ? 7.167 3.344 -12.227 1.00 94.19 87 GLU A C 1
ATOM 659 O O . GLU A 1 87 ? 5.936 3.263 -12.257 1.00 94.19 87 GLU A O 1
ATOM 664 N N . VAL A 1 88 ? 7.874 2.954 -11.159 1.00 94.94 88 VAL A N 1
ATOM 665 C CA . VAL A 1 88 ? 7.260 2.309 -9.988 1.00 94.94 88 VAL A CA 1
ATOM 666 C C . VAL A 1 88 ? 6.303 3.271 -9.290 1.00 94.94 88 VAL A C 1
ATOM 668 O O . VAL A 1 88 ? 5.238 2.862 -8.831 1.00 94.94 88 VAL A O 1
ATOM 671 N N . HIS A 1 89 ? 6.614 4.568 -9.258 1.00 96.62 89 HIS A N 1
ATOM 672 C CA . HIS A 1 89 ? 5.696 5.563 -8.718 1.00 96.62 89 HIS A CA 1
ATOM 673 C C . HIS A 1 89 ? 4.412 5.707 -9.549 1.00 96.62 89 HIS A C 1
ATOM 675 O O . HIS A 1 89 ? 3.330 5.911 -8.989 1.00 96.62 89 HIS A O 1
ATOM 681 N N . GLY A 1 90 ? 4.507 5.593 -10.876 1.00 96.25 90 GLY A N 1
ATOM 682 C CA . GLY A 1 90 ? 3.352 5.530 -11.771 1.00 96.25 90 GLY A CA 1
ATOM 683 C C . GLY A 1 90 ? 2.468 4.320 -11.467 1.00 96.25 90 GLY A C 1
ATOM 684 O O . GLY A 1 90 ? 1.257 4.472 -11.286 1.00 96.25 90 GLY A O 1
ATOM 685 N N . VAL A 1 91 ? 3.081 3.146 -11.304 1.00 95.12 91 VAL A N 1
ATOM 686 C CA . VAL A 1 91 ? 2.389 1.913 -10.896 1.00 95.12 91 VAL A CA 1
ATOM 687 C C . VAL A 1 91 ? 1.737 2.064 -9.517 1.00 95.12 91 VAL A C 1
ATOM 689 O O . VAL A 1 91 ? 0.569 1.723 -9.349 1.00 95.12 91 VAL A O 1
ATOM 692 N N . ALA A 1 92 ? 2.433 2.654 -8.543 1.00 95.12 92 ALA A N 1
ATOM 693 C CA . ALA A 1 92 ? 1.906 2.885 -7.199 1.00 95.12 92 ALA A CA 1
ATOM 694 C C . ALA A 1 92 ? 0.678 3.812 -7.192 1.00 95.12 92 ALA A C 1
ATOM 696 O O . ALA A 1 92 ? -0.286 3.572 -6.461 1.00 95.12 92 ALA A O 1
ATOM 697 N N . LYS A 1 93 ? 0.680 4.861 -8.025 1.00 95.69 93 LYS A N 1
ATOM 698 C CA . LYS A 1 93 ? -0.491 5.730 -8.218 1.00 95.69 93 LYS A CA 1
ATOM 699 C C . LYS A 1 93 ? -1.655 4.981 -8.856 1.00 95.69 93 LYS A C 1
ATOM 701 O O . LYS A 1 93 ? -2.785 5.141 -8.408 1.00 95.69 93 LYS A O 1
ATOM 706 N N . MET A 1 94 ? -1.380 4.158 -9.864 1.00 95.50 94 MET A N 1
ATOM 707 C CA . MET A 1 94 ? -2.401 3.350 -10.528 1.00 95.50 94 MET A CA 1
ATOM 708 C C . MET A 1 94 ? -3.037 2.344 -9.565 1.00 95.50 94 MET A C 1
ATOM 710 O O . MET A 1 94 ? -4.261 2.263 -9.481 1.00 95.50 94 MET A O 1
ATOM 714 N N . PHE A 1 95 ? -2.217 1.650 -8.773 1.00 95.06 95 PHE A N 1
ATOM 715 C CA . PHE A 1 95 ? -2.690 0.798 -7.687 1.00 95.06 95 PHE A CA 1
ATOM 716 C C . PHE A 1 95 ? -3.589 1.576 -6.722 1.00 95.06 95 PHE A C 1
ATOM 718 O O . PHE A 1 95 ? -4.687 1.121 -6.426 1.00 95.06 95 PHE A O 1
ATOM 725 N N . ALA A 1 96 ? -3.166 2.760 -6.262 1.00 94.50 96 ALA A N 1
ATOM 726 C CA . ALA A 1 96 ? -3.962 3.578 -5.348 1.00 94.50 96 ALA A CA 1
ATOM 727 C C . ALA A 1 96 ? -5.326 3.968 -5.946 1.00 94.50 96 ALA A C 1
ATOM 729 O O . ALA A 1 96 ? -6.342 3.921 -5.252 1.00 94.50 96 ALA A O 1
ATOM 730 N N . SER A 1 97 ? -5.369 4.284 -7.245 1.00 93.56 97 SER A N 1
ATOM 731 C CA . SER A 1 97 ? -6.624 4.528 -7.956 1.00 93.56 97 SER A CA 1
ATOM 732 C C . SER A 1 97 ? -7.529 3.293 -7.949 1.00 93.56 97 SER A C 1
ATOM 734 O O . SER A 1 97 ? -8.704 3.421 -7.612 1.00 93.56 97 SER A O 1
ATOM 736 N N . PHE A 1 98 ? -7.008 2.094 -8.227 1.00 93.06 98 PHE A N 1
ATOM 737 C CA . PHE A 1 98 ? -7.808 0.865 -8.146 1.00 93.06 98 PHE A CA 1
ATOM 738 C C . PHE A 1 98 ? -8.250 0.548 -6.716 1.00 93.06 98 PHE A C 1
ATOM 740 O O . PHE A 1 98 ? -9.421 0.259 -6.490 1.00 93.06 98 PHE A O 1
ATOM 747 N N . ALA A 1 99 ? -7.354 0.666 -5.738 1.00 89.81 99 ALA A N 1
ATOM 748 C CA . ALA A 1 99 ? -7.647 0.391 -4.337 1.00 89.81 99 ALA A CA 1
ATOM 749 C C . ALA A 1 99 ? -8.780 1.288 -3.802 1.00 89.81 99 ALA A C 1
ATOM 751 O O . ALA A 1 99 ? -9.629 0.827 -3.039 1.00 89.81 99 ALA A O 1
ATOM 752 N N . SER A 1 100 ? -8.870 2.543 -4.258 1.00 87.50 100 SER A N 1
ATOM 753 C CA . SER A 1 100 ? -9.972 3.429 -3.863 1.00 87.50 100 SER A CA 1
ATOM 754 C C . SER A 1 100 ? -11.355 2.920 -4.295 1.00 87.50 100 SER A C 1
ATOM 756 O O . SER A 1 100 ? -12.337 3.146 -3.592 1.00 87.50 100 SER A O 1
ATO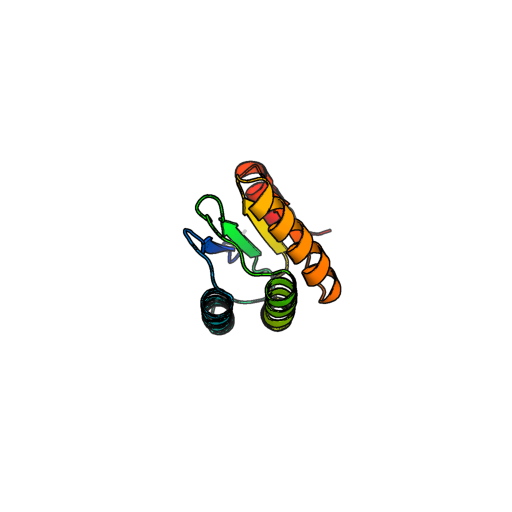M 758 N N . THR A 1 101 ? -11.443 2.153 -5.391 1.00 86.50 101 THR A N 1
ATOM 759 C CA . THR A 1 101 ? -12.708 1.543 -5.847 1.00 86.50 101 THR A CA 1
ATOM 760 C C . THR A 1 101 ? -13.208 0.426 -4.929 1.00 86.50 101 THR A C 1
ATOM 762 O O . THR A 1 101 ? -14.401 0.134 -4.922 1.00 86.50 101 THR A O 1
ATOM 765 N N . VAL A 1 102 ? -12.320 -0.154 -4.114 1.00 82.62 102 VAL A N 1
ATOM 766 C CA . VAL A 1 102 ? -12.640 -1.198 -3.125 1.00 82.62 102 VAL A CA 1
ATOM 767 C C . VAL A 1 102 ? -12.621 -0.666 -1.685 1.00 82.62 102 VAL A C 1
ATOM 769 O O . VAL A 1 102 ? -12.556 -1.441 -0.734 1.00 82.62 102 VAL A O 1
ATOM 772 N N . GLY A 1 103 ? -12.705 0.659 -1.512 1.00 75.56 103 GLY A N 1
ATOM 773 C CA . GLY A 1 103 ? -12.855 1.314 -0.207 1.00 75.56 103 GLY A CA 1
ATOM 774 C C . GLY A 1 103 ? -11.548 1.615 0.532 1.00 75.56 103 GLY A C 1
ATOM 775 O O . GLY A 1 103 ? -11.587 1.974 1.707 1.00 75.56 103 GLY A O 1
ATOM 776 N N . ALA A 1 104 ? -10.399 1.490 -0.132 1.00 81.69 104 ALA A N 1
ATOM 777 C CA . ALA A 1 104 ? -9.102 1.801 0.457 1.00 81.69 104 ALA A CA 1
ATOM 778 C C . ALA A 1 104 ? -8.771 3.295 0.438 1.00 81.69 104 ALA A C 1
ATOM 780 O O . ALA A 1 104 ? -8.904 3.947 -0.600 1.00 81.69 104 ALA A O 1
ATOM 781 N N . ASP A 1 105 ? -8.175 3.800 1.518 1.00 91.94 105 ASP A N 1
ATOM 782 C CA . ASP A 1 105 ? -7.395 5.038 1.472 1.00 91.94 105 ASP A CA 1
ATOM 783 C C . ASP A 1 105 ? -5.932 4.681 1.165 1.00 91.94 105 ASP A C 1
ATOM 785 O O . ASP A 1 105 ? -5.144 4.350 2.054 1.00 91.94 105 ASP A O 1
ATOM 789 N N . ALA A 1 106 ? -5.588 4.646 -0.124 1.00 95.25 106 ALA A N 1
ATOM 790 C CA . ALA A 1 106 ? -4.251 4.319 -0.607 1.00 95.25 106 ALA A CA 1
ATOM 791 C C . ALA A 1 106 ? -3.592 5.536 -1.264 1.00 95.25 106 ALA A C 1
ATOM 793 O O . ALA A 1 106 ? -4.234 6.280 -2.007 1.00 95.25 106 ALA A O 1
ATOM 794 N N . LYS A 1 107 ? -2.290 5.738 -1.032 1.00 96.88 107 LYS A N 1
ATOM 795 C CA . LYS A 1 107 ? -1.560 6.876 -1.604 1.00 96.88 107 LYS A CA 1
ATOM 796 C C . LYS A 1 107 ? -0.092 6.566 -1.885 1.00 96.88 107 LYS A C 1
ATOM 798 O O . LYS A 1 107 ? 0.601 5.968 -1.067 1.00 96.88 107 LYS A O 1
ATOM 803 N N . GLY A 1 108 ? 0.386 7.020 -3.044 1.00 96.56 108 GLY A N 1
ATOM 804 C CA . GLY A 1 108 ? 1.798 6.968 -3.424 1.00 96.56 108 GLY A CA 1
ATOM 805 C C . GLY A 1 108 ? 2.598 8.163 -2.893 1.00 96.56 108 GLY A C 1
ATOM 806 O O . GLY A 1 108 ? 2.126 9.301 -2.927 1.00 96.56 108 GLY A O 1
ATOM 807 N N . PHE A 1 109 ? 3.829 7.914 -2.457 1.00 97.69 109 PHE A N 1
ATOM 808 C CA . PHE A 1 109 ? 4.758 8.888 -1.889 1.00 97.69 109 PHE A CA 1
ATOM 809 C C . PHE A 1 109 ? 6.163 8.724 -2.482 1.00 97.69 109 PHE A C 1
ATOM 811 O O . PHE A 1 109 ? 6.555 7.639 -2.908 1.00 97.69 109 PHE A O 1
ATOM 818 N N . ARG A 1 110 ? 6.924 9.823 -2.487 1.00 96.81 110 ARG A N 1
ATOM 819 C CA . ARG A 1 110 ? 8.375 9.852 -2.772 1.00 96.81 110 ARG A CA 1
ATOM 820 C C . ARG A 1 110 ? 9.212 10.056 -1.507 1.00 96.81 110 ARG A C 1
ATOM 822 O O . ARG A 1 110 ? 10.408 9.802 -1.510 1.00 96.81 110 ARG A O 1
ATOM 829 N N . ASP A 1 111 ? 8.575 10.534 -0.442 1.00 96.88 111 ASP A N 1
ATOM 830 C CA . ASP A 1 111 ? 9.209 10.884 0.821 1.00 96.88 111 ASP A CA 1
ATOM 831 C C . ASP A 1 111 ? 8.668 9.972 1.926 1.00 96.88 111 ASP A C 1
ATOM 833 O O . ASP A 1 111 ? 7.460 9.915 2.181 1.00 96.88 111 ASP A O 1
ATOM 837 N N . GLU A 1 112 ? 9.580 9.240 2.561 1.00 96.00 112 GLU A N 1
ATOM 838 C CA . GLU A 1 112 ? 9.272 8.299 3.637 1.00 96.00 112 GLU A CA 1
ATOM 839 C C . GLU A 1 112 ? 8.667 9.001 4.858 1.00 96.00 112 GLU A C 1
ATOM 841 O O . GLU A 1 112 ? 7.705 8.513 5.453 1.00 96.00 112 GLU A O 1
ATOM 846 N N . THR A 1 113 ? 9.185 10.176 5.207 1.00 95.38 113 THR A N 1
ATOM 847 C CA . THR A 1 113 ? 8.716 10.947 6.358 1.00 95.38 113 THR A CA 1
ATOM 848 C C . THR A 1 113 ? 7.271 11.386 6.149 1.00 95.38 113 THR A C 1
ATOM 850 O O . THR A 1 113 ? 6.443 11.200 7.041 1.00 95.38 113 THR A O 1
ATOM 853 N N . LEU A 1 114 ? 6.936 11.906 4.966 1.00 96.06 114 LEU A N 1
ATOM 854 C CA . LEU A 1 114 ? 5.569 12.309 4.626 1.00 96.06 114 LEU A CA 1
ATOM 855 C C . LEU A 1 114 ? 4.607 11.120 4.590 1.00 96.06 114 LEU A C 1
ATOM 857 O O . LEU A 1 114 ? 3.480 11.233 5.076 1.00 96.06 114 LEU A O 1
ATOM 861 N N . ALA A 1 115 ? 5.046 9.978 4.059 1.00 96.25 115 ALA A N 1
ATOM 862 C CA . ALA A 1 115 ? 4.251 8.755 4.046 1.00 96.25 115 ALA A CA 1
ATOM 863 C C . ALA A 1 115 ? 3.912 8.292 5.472 1.00 96.25 115 ALA A C 1
ATOM 865 O O . ALA A 1 115 ? 2.746 8.070 5.803 1.00 96.25 115 ALA A O 1
ATOM 866 N N . LEU A 1 116 ? 4.917 8.220 6.349 1.00 94.00 116 LEU A N 1
ATOM 867 C CA . LEU A 1 116 ? 4.736 7.818 7.743 1.00 94.00 116 LEU A CA 1
ATOM 868 C C . LEU A 1 116 ? 3.892 8.825 8.533 1.00 94.00 116 LEU A C 1
ATOM 870 O O . LEU A 1 116 ? 3.058 8.420 9.342 1.00 94.00 116 LEU A O 1
ATOM 874 N N . GLN A 1 117 ? 4.073 10.128 8.307 1.00 93.94 117 GLN A N 1
ATOM 875 C CA . GLN A 1 117 ? 3.232 11.161 8.917 1.00 93.94 117 GLN A CA 1
ATOM 876 C C . GLN A 1 117 ? 1.771 11.022 8.487 1.00 93.94 117 GLN A C 1
ATOM 878 O O . GLN A 1 117 ? 0.876 11.107 9.326 1.00 93.94 117 GLN A O 1
ATOM 883 N N . TRP A 1 118 ? 1.521 10.757 7.206 1.00 95.00 118 TRP A N 1
ATOM 884 C CA . TRP A 1 118 ? 0.170 10.573 6.687 1.00 95.00 118 TRP A CA 1
ATOM 885 C C . TRP A 1 118 ? -0.518 9.318 7.245 1.00 95.00 118 TRP A C 1
ATOM 887 O O . TRP A 1 118 ? -1.697 9.385 7.604 1.00 95.00 118 TRP A O 1
ATOM 897 N N . LEU A 1 119 ? 0.219 8.209 7.396 1.00 92.56 119 LEU A N 1
ATOM 898 C CA . LEU A 1 119 ? -0.287 6.995 8.049 1.00 92.56 119 LEU A CA 1
ATOM 899 C C . LEU A 1 119 ? -0.613 7.219 9.532 1.00 92.56 119 LEU A C 1
ATOM 901 O O . LEU A 1 119 ? -1.562 6.634 10.043 1.00 92.56 119 LEU A O 1
ATOM 905 N N . ARG A 1 120 ? 0.160 8.065 10.224 1.00 89.06 120 ARG A N 1
ATOM 906 C CA . ARG A 1 120 ? -0.064 8.418 11.639 1.00 89.06 120 ARG A CA 1
ATOM 907 C C . ARG A 1 120 ? -1.186 9.432 11.842 1.00 89.06 120 ARG A C 1
ATOM 909 O O . ARG A 1 120 ? -1.729 9.519 12.939 1.00 89.06 120 ARG A O 1
ATOM 916 N N . GLY A 1 121 ? -1.494 10.239 10.830 1.00 82.44 121 GLY A N 1
ATOM 917 C CA . GLY A 1 121 ? -2.582 11.206 10.900 1.00 82.44 121 GLY A CA 1
ATOM 918 C C . GLY A 1 121 ? -3.931 10.495 10.977 1.00 82.44 121 GLY A C 1
ATOM 919 O O . GLY A 1 121 ? -4.181 9.562 10.217 1.00 82.44 121 GLY A O 1
ATOM 920 N N . SER A 1 122 ? -4.823 10.941 11.858 1.00 56.72 122 SER A N 1
ATOM 921 C CA . SER A 1 122 ? -6.193 10.427 11.920 1.00 56.72 122 SER A CA 1
ATOM 922 C C . SER A 1 122 ? -6.913 10.692 10.593 1.00 56.72 122 SER A C 1
ATOM 924 O O . SER A 1 122 ? -6.915 11.829 10.115 1.00 56.72 122 SER A O 1
ATOM 926 N N . SER A 1 123 ? -7.526 9.668 9.987 1.00 51.03 123 SER A N 1
ATOM 927 C CA . SER A 1 123 ? -8.631 9.913 9.049 1.00 51.03 123 SER A CA 1
ATOM 928 C C . SER A 1 123 ? -9.718 10.641 9.833 1.00 51.03 123 SER A C 1
ATOM 930 O O . SER A 1 123 ? -10.087 10.181 10.914 1.00 51.03 123 SER A O 1
ATOM 932 N N . ARG A 1 124 ? -10.121 11.820 9.358 1.00 38.09 124 ARG A N 1
ATOM 933 C CA . ARG A 1 124 ? -11.272 12.535 9.916 1.00 38.09 124 ARG A CA 1
ATOM 934 C C . ARG A 1 124 ? -12.556 11.785 9.610 1.00 38.09 124 ARG A C 1
ATOM 936 O O . ARG A 1 124 ? -12.612 11.194 8.510 1.00 38.09 124 ARG A O 1
#

Sequence (124 aa):
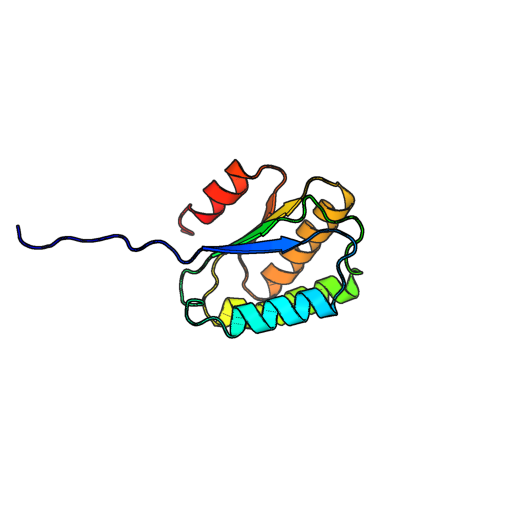MPVKVALEKWPMFIMRAYGSVTYDEVRLAIAELVAHPQLRAGAVLFIDNRGVTSAPSIAEVAGIANHFAEVFARGLTKLALLSDSDEVHGVAKMFASFASTVGADAKGFRDETLALQWLRGSSR

Solvent-accessible surface area (backbone atoms only — not comparable to full-atom values): 6869 Å² total; per-residue (Å²): 134,93,82,79,87,75,86,72,80,71,47,69,45,79,48,79,45,54,41,75,43,52,58,65,61,52,52,51,52,49,53,52,50,65,68,34,90,69,59,31,76,68,13,32,38,40,35,41,33,72,50,51,76,36,74,55,54,73,69,45,37,51,52,51,31,56,60,43,36,60,44,39,75,47,21,41,54,39,37,34,33,38,23,71,51,71,67,57,37,50,52,36,43,52,34,21,58,48,23,43,78,62,74,41,50,42,44,55,34,79,47,69,69,60,38,52,51,56,68,71,46,79,83,128

Secondary structure (DSSP, 8-state):
-----------EEEEEEEEEPPHHHHHHHHHHHHH-TT--TTEEEEEEEEEEEE---HHHHHHHHHHHHHHHHTTEEEEEEE-SSHHHHHHHHHHHHHHHHTT-EEEEES-HHHHHHHHHSPP-

pLDDT: mean 88.47, std 14.22, range [38.09, 97.88]

Nearest PDB structures (foldseek):
  4lty-assembly1_C  TM=6.322E-01  e=1.536E+00  Escherichia coli KO11FL
  5thk-assembly2_G  TM=5.054E-01  e=8.246E-01  Burkholderia cenocepacia J2315
  5tke-assembly1_B  TM=4.603E-01  e=2.095E+00  Homo sapiens
  3zid-assembly2_B  TM=3.577E-01  e=9.916E+00  Methanothrix thermoacetophila

Mean predicted aligned error: 5.31 Å

Foldseek 3Di:
DPDDDDPDDAAEAEAEDAEADELVNLLVVLVVLLPDPNLAARYEYEYEDQHYPHDYDLVSLLVSLVSCLSSVVRHHAEYEYEYQDPVVLVSQVSSCVSNVVSPHHYDYDPDPVVRVVVSVDDDD